Protein AF-A0A3D0ESK8-F1 (afdb_monomer_lite)

pLDDT: mean 87.56, std 10.94, range [52.5, 95.38]

Sequence (42 aa):
VLISKALTFTSGRKIEAANLLGIGRNTIARKISELGLSFDKK

Structure (mmCIF, N/CA/C/O backbone):
data_AF-A0A3D0ESK8-F1
#
_entry.id   AF-A0A3D0ESK8-F1
#
loop_
_atom_site.group_PDB
_atom_site.id
_atom_site.type_symbol
_atom_site.label_atom_id
_atom_site.label_alt_id
_atom_site.label_comp_id
_atom_site.label_asym_id
_atom_site.label_entity_id
_atom_site.label_seq_id
_atom_site.pdbx_PDB_ins_code
_atom_site.Cartn_x
_atom_site.Cartn_y
_atom_site.Cartn_z
_atom_site.occupancy
_atom_site.B_iso_or_equiv
_atom_site.auth_seq_id
_atom_site.auth_comp_id
_atom_site.auth_asym_id
_atom_site.auth_atom_id
_atom_site.pdbx_PDB_model_num
ATOM 1 N N . VAL A 1 1 ? -11.148 -1.280 -2.358 1.00 68.75 1 VAL A N 1
ATOM 2 C CA . VAL A 1 1 ? -10.059 -1.503 -3.348 1.00 68.75 1 VAL A CA 1
ATOM 3 C C . VAL A 1 1 ? -8.990 -2.388 -2.705 1.00 68.75 1 VAL A C 1
ATOM 5 O O . VAL A 1 1 ? -8.874 -2.345 -1.487 1.00 68.75 1 VAL A O 1
ATOM 8 N N . LEU A 1 2 ? -8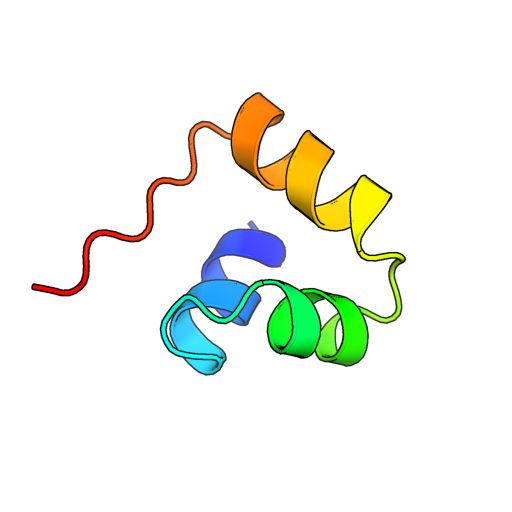.227 -3.197 -3.452 1.00 85.88 2 LEU A N 1
ATOM 9 C CA . LEU A 1 2 ? -7.213 -4.107 -2.872 1.00 85.88 2 LEU A CA 1
ATOM 10 C C . LEU A 1 2 ? -6.183 -3.374 -1.984 1.00 85.88 2 LEU A C 1
ATOM 12 O O . LEU A 1 2 ? -5.794 -3.875 -0.936 1.00 85.88 2 LEU A O 1
ATOM 16 N N . ILE A 1 3 ? -5.809 -2.151 -2.371 1.00 87.81 3 ILE A N 1
ATOM 17 C CA . ILE A 1 3 ? -4.799 -1.341 -1.675 1.00 87.81 3 ILE A CA 1
ATOM 18 C C . ILE A 1 3 ? -5.275 -0.841 -0.316 1.00 87.81 3 ILE A C 1
ATOM 20 O O . ILE A 1 3 ? -4.496 -0.860 0.630 1.00 87.81 3 ILE A O 1
ATOM 24 N N . SER A 1 4 ? -6.548 -0.454 -0.182 1.00 89.25 4 SER A N 1
ATOM 25 C CA . SER A 1 4 ? -7.080 -0.053 1.123 1.00 89.25 4 SER A CA 1
ATOM 26 C C . SER A 1 4 ? -7.068 -1.234 2.096 1.00 89.25 4 SER A C 1
ATOM 28 O O . SER A 1 4 ? -6.638 -1.072 3.228 1.00 89.25 4 SER A O 1
ATOM 30 N N . LYS A 1 5 ? -7.432 -2.443 1.637 1.00 91.25 5 LYS A N 1
ATOM 31 C CA . LYS A 1 5 ? -7.357 -3.667 2.455 1.00 91.25 5 LYS A CA 1
ATOM 32 C C . LYS A 1 5 ? -5.922 -4.003 2.860 1.00 91.25 5 LYS A C 1
ATOM 34 O O . LYS A 1 5 ? -5.685 -4.282 4.029 1.00 91.25 5 LYS A O 1
ATOM 39 N N . ALA A 1 6 ? -4.976 -3.946 1.921 1.00 92.81 6 ALA A N 1
ATOM 40 C CA . ALA A 1 6 ? -3.567 -4.210 2.206 1.00 92.81 6 ALA A CA 1
ATOM 41 C C . ALA A 1 6 ? -3.000 -3.215 3.227 1.00 92.81 6 ALA A C 1
ATOM 43 O O . ALA A 1 6 ? -2.330 -3.616 4.168 1.00 92.81 6 ALA A O 1
ATOM 44 N N . LEU A 1 7 ? -3.321 -1.929 3.090 1.00 90.88 7 LEU A N 1
ATOM 45 C CA . LEU A 1 7 ? -2.880 -0.908 4.035 1.00 90.88 7 LEU A CA 1
ATOM 46 C C . LEU A 1 7 ? -3.561 -1.031 5.402 1.00 90.88 7 LEU A C 1
ATOM 48 O O . LEU A 1 7 ? -2.898 -0.820 6.410 1.00 90.88 7 LEU A O 1
ATOM 52 N N . THR A 1 8 ? -4.837 -1.419 5.479 1.00 91.12 8 THR A N 1
ATOM 53 C CA . THR A 1 8 ? -5.478 -1.747 6.765 1.00 91.12 8 THR A CA 1
ATOM 54 C C . THR A 1 8 ? -4.779 -2.935 7.427 1.00 91.12 8 THR A C 1
ATOM 56 O O . THR A 1 8 ? -4.464 -2.876 8.613 1.00 91.12 8 THR A O 1
ATOM 59 N N . PHE A 1 9 ? -4.470 -3.980 6.655 1.00 91.00 9 PHE A N 1
ATOM 60 C CA . PHE A 1 9 ? -3.792 -5.179 7.147 1.00 91.00 9 PHE A CA 1
ATOM 61 C C . PHE A 1 9 ? -2.374 -4.887 7.661 1.00 91.00 9 PHE A C 1
ATOM 63 O O . PHE A 1 9 ? -1.957 -5.435 8.675 1.00 91.00 9 PHE A O 1
ATOM 70 N N . THR A 1 10 ? -1.651 -3.967 7.019 1.00 92.31 10 THR A N 1
ATOM 71 C CA . THR A 1 10 ? -0.299 -3.562 7.438 1.00 92.31 10 THR A CA 1
ATOM 72 C C . THR A 1 10 ? -0.288 -2.342 8.361 1.00 92.31 10 THR A C 1
ATOM 74 O O . THR A 1 10 ? 0.763 -1.743 8.597 1.00 92.31 10 THR A O 1
ATOM 77 N N . SER A 1 11 ? -1.449 -1.935 8.884 1.00 89.25 11 SER A N 1
ATOM 78 C CA . SER A 1 11 ? -1.603 -0.770 9.770 1.00 89.25 11 SER A CA 1
ATOM 79 C C . SER A 1 11 ? -1.005 0.529 9.197 1.00 89.25 11 SER A C 1
ATOM 81 O O . SER A 1 11 ? -0.352 1.300 9.906 1.00 89.25 11 SER A O 1
ATOM 83 N N . GLY A 1 12 ? -1.169 0.749 7.892 1.00 86.31 12 GLY A N 1
ATOM 84 C CA . GLY A 1 12 ? -0.666 1.908 7.155 1.00 86.31 12 GLY A CA 1
ATOM 85 C C . GLY A 1 12 ? 0.783 1.780 6.671 1.00 86.31 12 GLY A C 1
ATOM 86 O O . GLY A 1 12 ? 1.305 2.708 6.046 1.00 86.31 12 GLY A O 1
ATOM 87 N N . ARG A 1 13 ? 1.462 0.645 6.906 1.00 91.75 13 ARG A N 1
ATOM 88 C CA . ARG A 1 13 ? 2.839 0.430 6.432 1.00 91.75 13 ARG A CA 1
ATOM 89 C C . ARG A 1 13 ? 2.846 0.178 4.927 1.00 91.75 13 ARG A C 1
ATOM 91 O O . ARG A 1 13 ? 2.589 -0.926 4.448 1.00 91.75 13 ARG A O 1
ATOM 98 N N . LYS A 1 14 ? 3.175 1.230 4.175 1.00 91.44 14 LYS A N 1
ATOM 99 C CA . LYS A 1 14 ? 3.167 1.248 2.701 1.00 91.44 14 LYS A CA 1
ATOM 100 C C . LYS A 1 14 ? 4.092 0.196 2.086 1.00 91.44 14 LYS A C 1
ATOM 102 O O . LYS A 1 14 ? 3.718 -0.422 1.102 1.00 91.44 14 LYS A O 1
ATOM 107 N N . ILE A 1 15 ? 5.279 -0.014 2.659 1.00 93.50 15 ILE A N 1
ATOM 108 C CA . ILE A 1 15 ? 6.259 -0.986 2.143 1.00 93.50 15 ILE A CA 1
ATOM 109 C C . ILE A 1 15 ? 5.736 -2.414 2.307 1.00 93.50 15 ILE A C 1
ATOM 111 O O . ILE A 1 15 ? 5.742 -3.177 1.349 1.00 93.50 15 ILE A O 1
ATOM 115 N N . GLU A 1 16 ? 5.210 -2.756 3.483 1.00 94.06 16 GLU A N 1
ATOM 116 C CA . GLU A 1 16 ? 4.607 -4.072 3.701 1.00 94.06 16 GLU A CA 1
ATOM 117 C C . GLU A 1 16 ? 3.374 -4.284 2.828 1.00 94.06 16 GLU A C 1
ATOM 119 O O . GLU A 1 16 ? 3.197 -5.368 2.287 1.00 94.06 16 GLU A O 1
ATOM 124 N N . ALA A 1 17 ? 2.552 -3.248 2.629 1.00 94.44 17 ALA A N 1
ATOM 125 C CA . ALA A 1 17 ? 1.404 -3.346 1.735 1.00 94.44 17 ALA A CA 1
ATOM 126 C C . ALA A 1 17 ? 1.854 -3.558 0.280 1.00 94.44 17 ALA A C 1
ATOM 128 O O . ALA A 1 17 ? 1.212 -4.305 -0.448 1.00 94.44 17 ALA A O 1
ATOM 129 N N . ALA A 1 18 ? 2.969 -2.945 -0.139 1.00 94.88 18 ALA A N 1
ATOM 130 C CA . ALA A 1 18 ? 3.559 -3.155 -1.461 1.00 94.88 18 ALA A CA 1
ATOM 131 C C . ALA A 1 18 ? 4.041 -4.600 -1.628 1.00 94.88 18 ALA A C 1
ATOM 133 O O . ALA A 1 18 ? 3.691 -5.251 -2.610 1.00 94.88 18 ALA A O 1
ATOM 134 N N . ASN A 1 19 ? 4.764 -5.111 -0.627 1.00 95.25 19 ASN A N 1
ATOM 135 C CA . ASN A 1 19 ? 5.253 -6.486 -0.596 1.00 95.25 19 ASN A CA 1
ATOM 136 C C . ASN A 1 19 ? 4.094 -7.495 -0.614 1.00 95.25 19 ASN A C 1
ATOM 138 O O . ASN A 1 19 ? 4.132 -8.444 -1.389 1.00 95.25 19 ASN A O 1
ATOM 142 N N . LEU A 1 20 ? 3.037 -7.258 0.172 1.00 94.00 20 LEU A N 1
ATOM 143 C CA . LEU A 1 20 ? 1.837 -8.101 0.218 1.00 94.00 20 LEU A CA 1
ATOM 144 C C . LEU A 1 20 ? 1.097 -8.134 -1.127 1.00 94.00 20 LEU A C 1
ATOM 146 O O . LEU A 1 20 ? 0.526 -9.152 -1.504 1.00 94.00 20 LEU A O 1
ATOM 150 N N . LEU A 1 21 ? 1.101 -7.013 -1.846 1.00 92.94 21 LEU A N 1
ATOM 151 C CA . LEU A 1 21 ? 0.470 -6.879 -3.157 1.00 92.94 21 LEU A CA 1
ATOM 152 C C . LEU A 1 21 ? 1.378 -7.313 -4.318 1.00 92.94 21 LEU A C 1
ATOM 154 O O . LEU A 1 21 ? 0.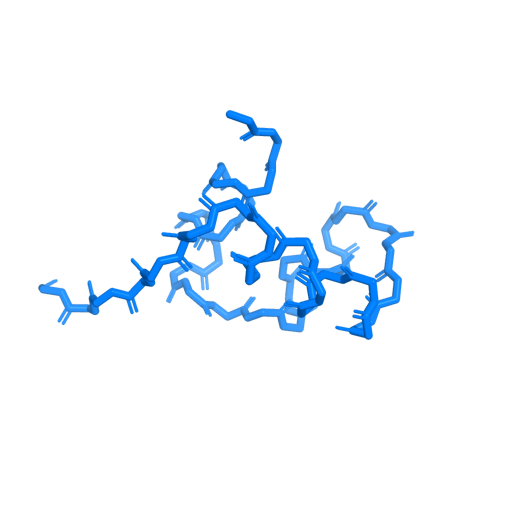919 -7.316 -5.458 1.00 92.94 21 LEU A O 1
ATOM 158 N N . GLY A 1 22 ? 2.650 -7.639 -4.062 1.00 95.38 22 GLY A N 1
ATOM 159 C CA . GLY A 1 22 ? 3.624 -7.965 -5.107 1.00 95.38 22 GLY A CA 1
ATOM 160 C C . GLY A 1 22 ? 3.927 -6.796 -6.052 1.00 95.38 22 GLY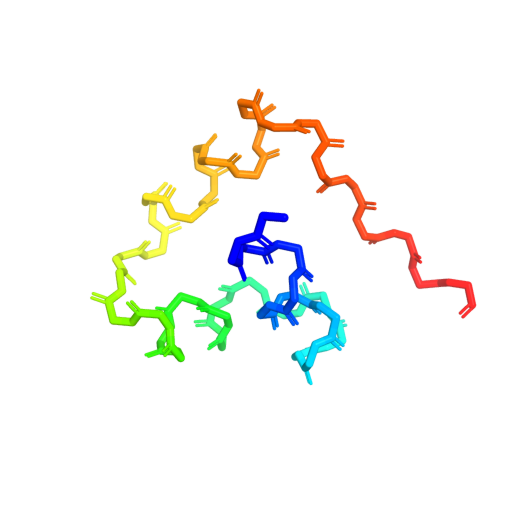 A C 1
ATOM 161 O O . GLY A 1 22 ? 4.269 -7.013 -7.211 1.00 95.38 22 GLY A O 1
ATOM 162 N N . ILE A 1 23 ? 3.778 -5.551 -5.585 1.00 94.56 23 ILE A N 1
ATOM 163 C CA . ILE A 1 23 ? 4.026 -4.341 -6.381 1.00 94.56 23 ILE A CA 1
ATOM 164 C C . ILE A 1 23 ? 5.176 -3.521 -5.802 1.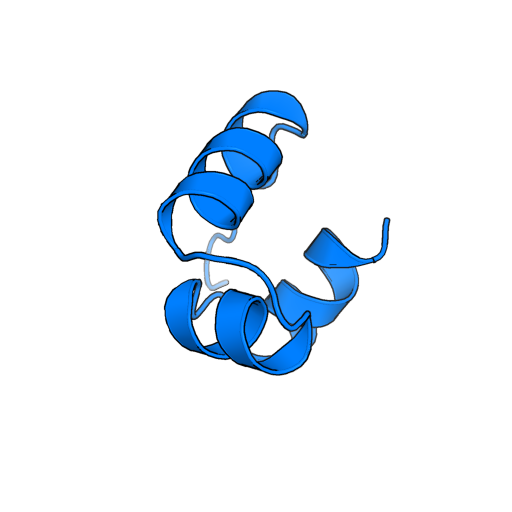00 94.56 23 ILE A C 1
ATOM 166 O O . ILE A 1 23 ? 5.464 -3.554 -4.609 1.00 94.56 23 ILE A O 1
ATOM 170 N N . GLY A 1 24 ? 5.815 -2.715 -6.650 1.00 94.94 24 GLY A N 1
ATOM 171 C CA . GLY A 1 24 ? 6.873 -1.811 -6.211 1.00 94.94 24 GLY A CA 1
ATOM 172 C C . GLY A 1 24 ? 6.380 -0.715 -5.256 1.00 94.94 24 GLY A C 1
ATOM 173 O O . GLY A 1 24 ? 5.246 -0.233 -5.348 1.00 94.94 24 GLY A O 1
ATOM 174 N N . ARG A 1 25 ? 7.282 -0.239 -4.384 1.00 91.19 25 ARG A N 1
ATOM 175 C CA . ARG A 1 25 ? 7.036 0.880 -3.452 1.00 91.19 25 ARG A CA 1
ATOM 176 C C . ARG A 1 25 ? 6.538 2.147 -4.164 1.00 91.19 25 ARG A C 1
ATOM 178 O O . ARG A 1 25 ? 5.666 2.842 -3.646 1.00 91.19 25 ARG A O 1
ATOM 185 N N . ASN A 1 26 ? 7.067 2.443 -5.349 1.00 93.81 26 ASN A N 1
ATOM 186 C CA . ASN A 1 26 ? 6.654 3.617 -6.125 1.00 93.81 26 ASN A CA 1
ATOM 187 C C . ASN A 1 26 ? 5.231 3.454 -6.664 1.00 93.81 26 ASN A C 1
ATOM 189 O O . ASN A 1 26 ? 4.431 4.385 -6.589 1.00 93.81 26 ASN A O 1
ATOM 193 N N . THR A 1 27 ? 4.891 2.251 -7.130 1.00 94.94 27 THR A N 1
ATOM 194 C CA . THR A 1 27 ? 3.553 1.920 -7.620 1.00 94.94 27 THR A CA 1
ATOM 195 C C . THR A 1 27 ? 2.518 2.087 -6.517 1.00 94.94 27 THR A C 1
ATOM 197 O O . THR A 1 27 ? 1.514 2.762 -6.733 1.00 94.94 27 THR A O 1
ATOM 200 N N . ILE A 1 28 ? 2.772 1.550 -5.315 1.00 93.31 28 ILE A N 1
ATOM 201 C CA . ILE A 1 28 ? 1.811 1.694 -4.218 1.00 93.31 28 ILE A CA 1
ATOM 202 C C . ILE A 1 28 ? 1.677 3.150 -3.769 1.00 93.31 28 ILE A C 1
ATOM 204 O O . ILE A 1 28 ? 0.565 3.600 -3.519 1.00 93.31 28 ILE A O 1
ATOM 208 N N . ALA A 1 29 ? 2.775 3.911 -3.716 1.00 91.12 29 ALA A N 1
ATOM 209 C CA . ALA A 1 29 ? 2.739 5.315 -3.319 1.00 91.12 29 ALA A CA 1
ATOM 210 C C . ALA A 1 29 ? 1.905 6.151 -4.298 1.00 91.12 29 ALA A C 1
ATOM 212 O O . ALA A 1 29 ? 1.052 6.930 -3.869 1.00 91.12 29 ALA A O 1
ATOM 213 N N . ARG A 1 30 ? 2.089 5.933 -5.608 1.00 94.31 30 ARG A N 1
ATOM 214 C CA . ARG A 1 30 ? 1.293 6.600 -6.643 1.00 94.31 30 ARG A CA 1
ATOM 215 C C . ARG A 1 30 ? -0.176 6.227 -6.526 1.00 94.31 30 ARG A C 1
ATOM 217 O O . ARG A 1 30 ? -1.030 7.104 -6.521 1.00 94.31 30 ARG A O 1
ATOM 224 N N . LYS A 1 31 ? -0.464 4.936 -6.349 1.00 92.81 31 LYS A N 1
ATOM 225 C CA . LYS A 1 31 ? -1.836 4.438 -6.251 1.00 92.81 31 LYS A CA 1
ATOM 226 C C . LYS A 1 31 ? -2.555 4.920 -4.994 1.00 92.81 31 LYS A C 1
ATOM 228 O O . LYS A 1 31 ? -3.742 5.202 -5.053 1.00 92.81 31 LYS A O 1
ATOM 233 N N . ILE A 1 32 ? -1.846 5.062 -3.877 1.00 91.25 32 ILE A N 1
ATOM 234 C CA . ILE A 1 32 ? -2.375 5.670 -2.651 1.00 91.25 32 ILE A CA 1
ATOM 235 C C . ILE A 1 32 ? -2.805 7.117 -2.902 1.00 91.25 32 ILE A C 1
ATOM 237 O O . ILE A 1 32 ? -3.904 7.489 -2.502 1.00 91.25 32 ILE A O 1
ATOM 241 N N . SER A 1 33 ? -1.963 7.900 -3.585 1.00 90.75 33 SER A N 1
ATOM 242 C CA . SER A 1 33 ? -2.262 9.293 -3.934 1.00 90.75 33 SER A CA 1
ATOM 243 C C . SER A 1 33 ? -3.427 9.397 -4.925 1.00 90.75 33 SER A C 1
ATOM 245 O O . SER A 1 33 ? -4.376 10.131 -4.678 1.00 90.75 33 SER A O 1
ATOM 247 N N . GLU A 1 34 ? -3.408 8.593 -5.998 1.00 91.69 34 GLU A N 1
ATOM 248 C CA . GLU A 1 34 ? -4.487 8.516 -7.001 1.00 91.69 34 GLU A CA 1
ATOM 249 C C . GLU A 1 34 ? -5.843 8.157 -6.372 1.00 91.69 34 GLU A C 1
ATOM 251 O O . GLU A 1 34 ? -6.880 8.629 -6.824 1.00 91.69 34 GLU A O 1
ATOM 256 N N . LEU A 1 35 ? -5.836 7.310 -5.339 1.00 89.81 35 LEU A N 1
ATOM 257 C CA . LEU A 1 35 ? -7.042 6.847 -4.652 1.00 89.81 35 LEU A CA 1
ATOM 258 C C . LEU A 1 35 ? -7.415 7.698 -3.426 1.00 89.81 35 LEU A C 1
ATOM 260 O O . LEU A 1 35 ? -8.400 7.375 -2.766 1.00 89.81 35 LEU A O 1
ATOM 264 N N . GLY A 1 36 ? -6.635 8.730 -3.081 1.00 87.88 36 GLY A N 1
ATOM 265 C CA . GLY A 1 36 ? -6.878 9.561 -1.896 1.00 87.88 36 GLY A CA 1
ATOM 266 C C . GLY A 1 36 ? -6.851 8.787 -0.570 1.00 87.88 36 GLY A C 1
ATOM 267 O O . GLY A 1 36 ? -7.550 9.145 0.375 1.00 87.88 36 GLY A O 1
ATOM 268 N N . LEU A 1 37 ? -6.086 7.693 -0.491 1.00 85.56 37 LEU A N 1
ATOM 269 C CA . LEU A 1 37 ? -6.056 6.819 0.685 1.00 85.56 37 LEU A CA 1
ATOM 270 C C . LEU A 1 37 ? -5.103 7.369 1.762 1.00 85.56 37 LEU A C 1
ATOM 272 O O . LEU A 1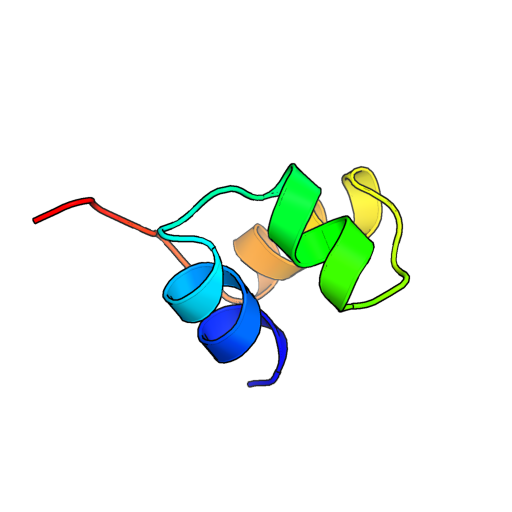 37 ? -3.939 6.979 1.832 1.00 85.56 37 LEU A O 1
ATOM 276 N N . SER A 1 38 ? -5.588 8.246 2.639 1.00 70.56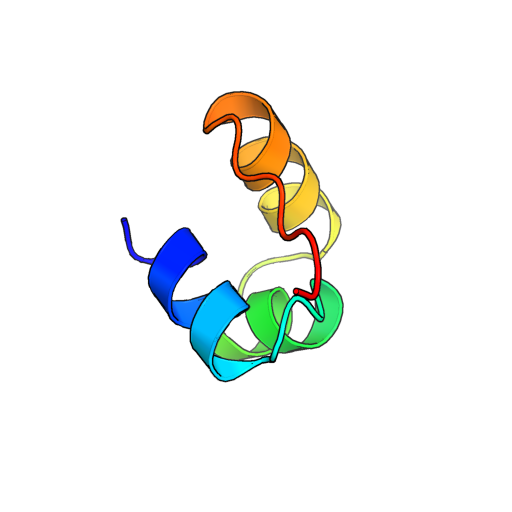 38 SER A N 1
ATOM 277 C CA . SER A 1 38 ? -4.844 8.656 3.839 1.00 70.56 38 SER A CA 1
ATOM 278 C C . SER A 1 38 ? -5.087 7.676 4.985 1.00 70.56 38 SER A C 1
ATOM 280 O O . SER A 1 38 ? -6.217 7.493 5.427 1.00 70.56 38 SER A O 1
ATOM 282 N N . PHE A 1 39 ? -4.020 7.038 5.472 1.00 69.06 39 PHE A N 1
ATOM 283 C CA . PHE A 1 39 ? -4.062 6.236 6.695 1.00 69.06 39 PHE A CA 1
ATOM 284 C C . PHE A 1 39 ? -3.657 7.118 7.870 1.00 69.06 39 PHE A C 1
ATOM 286 O O . PHE A 1 39 ? -2.472 7.245 8.171 1.00 69.06 39 PHE A O 1
ATOM 293 N N . ASP A 1 40 ? -4.650 7.737 8.499 1.00 58.72 40 ASP A N 1
ATOM 294 C CA . ASP A 1 40 ? -4.493 8.384 9.796 1.00 58.72 40 ASP A CA 1
ATOM 295 C C . ASP A 1 40 ? -4.627 7.292 10.866 1.00 58.72 40 ASP A C 1
ATOM 297 O O . ASP A 1 40 ? -5.653 6.609 10.942 1.00 58.72 40 ASP A O 1
ATOM 301 N N . LYS A 1 41 ? -3.555 7.030 11.622 1.00 54.59 41 LYS A N 1
ATOM 302 C CA . LYS A 1 41 ? -3.624 6.130 12.780 1.00 54.59 41 LYS A CA 1
ATOM 303 C C . LYS A 1 41 ? -4.450 6.838 13.853 1.00 54.59 41 LYS A C 1
ATOM 305 O O . LYS A 1 41 ? -3.901 7.642 14.600 1.00 54.59 41 LYS A O 1
ATOM 310 N N . LYS A 1 42 ? -5.747 6.548 13.891 1.00 52.50 42 LYS A N 1
ATOM 311 C CA . LYS A 1 42 ? -6.594 6.854 15.041 1.00 52.50 42 LYS A CA 1
ATOM 312 C C . LYS A 1 42 ? -6.445 5.775 16.107 1.00 52.50 42 LYS A C 1
ATOM 314 O O . LYS A 1 42 ? -6.255 4.600 15.714 1.00 52.50 42 LYS A O 1
#

Radius of gyration: 9.0 Å; chains: 1; bounding box: 17×18×23 Å

Foldseek 3Di:
DLLLVLCVVVLNPLCSSCVVVVHDSVVSVVVCVVVVPDRDND

Secondary structure (DSSP, 8-state):
-HHHHHHHHTTT-HHHHHHHHT--HHHHHHHHHHTT------